Protein AF-A0A329VBH9-F1 (afdb_monomer)

pLDDT: mean 83.67, std 19.42, range [37.47, 97.88]

Radius of gyration: 13.81 Å; Cα contacts (8 Å, |Δi|>4): 72; chains: 1; bounding box: 37×33×29 Å

Foldseek 3Di:
DDDDDPPDDPDDPDPVVVLVVLLVVLQVLLCVLLVHRFDQPDQCVVVVSDDPVSLVVSQVVLCVVLVDHDDPVCSNVCNRGSNSVSVVSVVVD

Structure (mmCIF, N/CA/C/O backbone):
data_AF-A0A329VBH9-F1
#
_entry.id   AF-A0A329VBH9-F1
#
loop_
_atom_site.group_PDB
_atom_site.id
_atom_site.type_symbol
_atom_site.label_atom_id
_atom_site.label_alt_id
_atom_site.label_comp_id
_atom_site.label_asym_id
_atom_site.label_entity_id
_atom_site.label_seq_id
_atom_site.pdbx_PDB_ins_code
_atom_site.Cartn_x
_atom_site.Cartn_y
_atom_site.Cartn_z
_atom_site.occupancy
_atom_site.B_iso_or_equiv
_atom_site.auth_seq_id
_atom_site.auth_comp_id
_atom_site.auth_asym_id
_atom_site.auth_atom_id
_atom_site.pdbx_PDB_model_num
ATOM 1 N N . MET A 1 1 ? 5.186 22.478 20.392 1.00 39.41 1 MET A N 1
ATOM 2 C CA . MET A 1 1 ? 4.075 21.514 20.267 1.00 39.41 1 MET A CA 1
ATOM 3 C C . MET A 1 1 ? 3.146 22.051 19.192 1.00 39.41 1 MET A C 1
ATOM 5 O O . MET A 1 1 ? 2.542 23.089 19.416 1.00 39.41 1 MET A O 1
ATOM 9 N N . LYS A 1 2 ? 3.164 21.482 17.982 1.00 39.00 2 LYS A N 1
ATOM 10 C CA . LYS A 1 2 ? 2.264 21.897 16.896 1.00 39.00 2 LYS A CA 1
ATOM 11 C C . LYS A 1 2 ? 1.203 20.814 16.740 1.00 39.00 2 LYS A C 1
ATOM 13 O O . LYS A 1 2 ? 1.435 19.834 16.044 1.00 39.00 2 LYS A O 1
ATOM 18 N N . ASP A 1 3 ? 0.088 21.006 17.437 1.00 45.44 3 ASP A N 1
ATOM 19 C CA . ASP A 1 3 ? -1.190 20.379 17.114 1.00 45.44 3 ASP A CA 1
ATOM 20 C C . ASP A 1 3 ? -1.581 20.809 15.703 1.00 45.44 3 ASP A C 1
ATOM 22 O O . ASP A 1 3 ? -1.847 21.983 15.452 1.00 45.44 3 ASP A O 1
ATOM 26 N N . ASN A 1 4 ? -1.569 19.871 14.765 1.00 37.47 4 ASN A N 1
ATOM 27 C CA . ASN A 1 4 ? -2.125 20.083 13.442 1.00 37.47 4 ASN A CA 1
ATOM 28 C C . ASN A 1 4 ? -2.802 18.797 12.986 1.00 37.47 4 ASN A C 1
ATOM 30 O O . ASN A 1 4 ? -2.137 17.838 12.608 1.00 37.47 4 ASN A O 1
ATOM 34 N N . GLY A 1 5 ? -4.132 18.840 12.929 1.00 39.53 5 GLY A N 1
ATOM 35 C CA . GLY A 1 5 ? -4.791 18.292 11.750 1.00 39.53 5 GLY A CA 1
ATOM 36 C C . GLY A 1 5 ? -5.770 17.142 11.922 1.00 39.53 5 GLY A C 1
ATOM 37 O O . GLY A 1 5 ? -6.033 16.489 10.925 1.00 39.53 5 GLY A O 1
ATOM 38 N N . TYR A 1 6 ? -6.395 16.923 13.078 1.00 40.44 6 TYR A N 1
ATOM 39 C CA . TYR A 1 6 ? -7.610 16.092 13.117 1.00 40.44 6 TYR A CA 1
ATOM 40 C C . TYR A 1 6 ? -8.848 16.990 13.094 1.00 40.44 6 TYR A C 1
ATOM 42 O O . TYR A 1 6 ? -9.531 17.191 14.097 1.00 40.44 6 TYR A O 1
ATOM 50 N N . LYS A 1 7 ? -9.107 17.604 11.929 1.00 42.66 7 LYS A N 1
ATOM 51 C CA . LYS A 1 7 ? -10.385 18.279 11.674 1.00 42.66 7 LYS A CA 1
ATOM 52 C C . LYS A 1 7 ? -11.496 17.232 11.693 1.00 42.66 7 LYS A C 1
ATOM 54 O O . LYS A 1 7 ? -11.450 16.230 10.989 1.00 42.66 7 LYS A O 1
ATOM 59 N N . SER A 1 8 ? -12.482 17.515 12.528 1.00 46.16 8 SER A N 1
ATOM 60 C CA . SER A 1 8 ? -13.727 16.793 12.712 1.00 46.16 8 SER A CA 1
ATOM 61 C C . SER A 1 8 ? -14.490 16.604 11.397 1.00 46.16 8 SER A C 1
ATOM 63 O O . SER A 1 8 ? -14.991 17.561 10.811 1.00 46.16 8 SER A O 1
ATOM 65 N N . TYR A 1 9 ? -14.674 15.353 10.978 1.00 45.16 9 TYR A N 1
ATOM 66 C CA . TYR A 1 9 ? -15.654 15.000 9.951 1.00 45.16 9 TYR A CA 1
ATOM 67 C C . TYR A 1 9 ? -16.818 14.253 10.598 1.00 45.16 9 TYR A C 1
ATOM 69 O O . TYR A 1 9 ? -16.871 13.030 10.638 1.00 45.16 9 TYR A O 1
ATOM 77 N N . LYS A 1 10 ? -17.778 15.019 11.123 1.00 46.78 10 LYS A N 1
ATOM 78 C CA . LYS A 1 10 ? -19.132 14.523 11.390 1.00 46.78 10 LYS A CA 1
ATOM 79 C C . LYS A 1 10 ? -19.959 14.635 10.105 1.00 46.78 10 LYS A C 1
ATOM 81 O O . LYS A 1 10 ? -20.567 15.680 9.929 1.00 46.78 10 LYS A O 1
ATOM 86 N N . TYR A 1 11 ? -20.020 13.616 9.236 1.00 42.56 11 TYR A N 1
ATOM 87 C CA . TYR A 1 11 ? -20.995 13.587 8.124 1.00 42.56 11 TYR A CA 1
ATOM 88 C C . TYR A 1 11 ? -21.397 12.163 7.667 1.00 42.56 11 TYR A C 1
ATOM 90 O O . TYR A 1 11 ? -20.562 11.394 7.212 1.00 42.56 11 TYR A O 1
ATOM 98 N N . ASN A 1 12 ? -22.712 11.890 7.741 1.00 43.03 12 ASN A N 1
ATOM 99 C CA . ASN A 1 12 ? -23.566 10.935 6.998 1.00 43.03 12 ASN A CA 1
ATOM 100 C C . ASN A 1 12 ? -23.086 9.473 6.785 1.00 43.03 12 ASN A C 1
ATOM 102 O O . ASN A 1 12 ? -22.240 9.165 5.949 1.00 43.03 12 ASN A O 1
ATOM 106 N N . LEU A 1 13 ? -23.762 8.548 7.479 1.00 53.47 13 LEU A N 1
ATOM 107 C CA . LEU A 1 13 ? -23.187 7.381 8.169 1.00 53.47 13 LEU A CA 1
ATOM 108 C C . LEU A 1 13 ? -23.547 5.998 7.570 1.00 53.47 13 LEU A C 1
ATOM 110 O O . LEU A 1 13 ? -23.787 5.053 8.310 1.00 53.47 13 LEU A O 1
ATOM 114 N N . GLY A 1 14 ? -23.627 5.865 6.242 1.00 49.53 14 GLY A N 1
ATOM 115 C CA . GLY A 1 14 ? -24.006 4.587 5.604 1.00 49.53 14 GLY A CA 1
ATOM 116 C C . GLY A 1 14 ? -22.894 3.913 4.800 1.00 49.53 14 GLY A C 1
ATOM 117 O O . GLY A 1 14 ? -22.469 2.813 5.118 1.0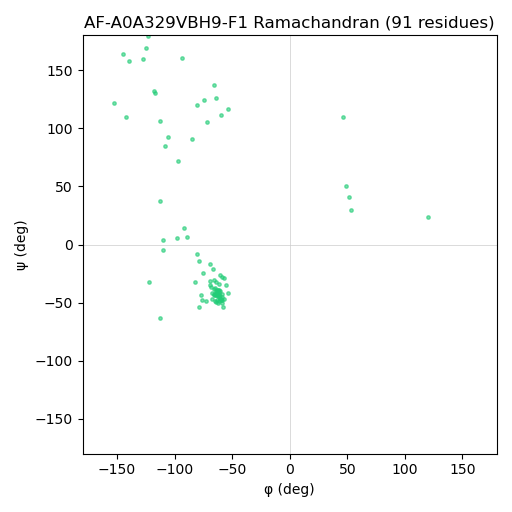0 49.53 14 GLY A O 1
ATOM 118 N N . ILE A 1 15 ? -22.428 4.581 3.738 1.00 51.00 15 ILE A N 1
ATOM 119 C CA . ILE A 1 15 ? -21.522 3.982 2.733 1.00 51.00 15 ILE A CA 1
ATOM 120 C C . ILE A 1 15 ? -20.203 4.769 2.612 1.00 51.00 15 ILE A C 1
ATOM 122 O O . ILE A 1 15 ? -19.141 4.194 2.404 1.00 51.00 15 ILE A O 1
ATOM 126 N N . LYS A 1 16 ? -20.234 6.093 2.821 1.00 52.44 16 LYS A N 1
ATOM 127 C CA . LYS A 1 16 ? -19.030 6.948 2.791 1.00 52.44 16 LYS A CA 1
ATOM 128 C C . LYS A 1 16 ? -18.141 6.812 4.030 1.00 52.44 16 LYS A C 1
ATOM 130 O O . LYS A 1 16 ? -16.950 7.087 3.940 1.00 52.44 16 LYS A O 1
ATOM 135 N N . GLY A 1 17 ? -18.709 6.396 5.165 1.00 56.84 17 GLY A N 1
ATOM 136 C CA . GLY A 1 17 ? -17.967 6.225 6.419 1.00 56.84 17 GLY A CA 1
ATOM 137 C C . GLY A 1 17 ? -16.871 5.167 6.299 1.00 56.84 17 GLY A C 1
ATOM 138 O O . GLY A 1 17 ? -15.731 5.431 6.652 1.00 56.84 17 GLY A O 1
ATOM 139 N N . GLN A 1 18 ? -17.186 4.023 5.686 1.00 57.38 18 GLN A N 1
ATOM 140 C CA . GLN A 1 18 ? -16.238 2.918 5.537 1.00 57.38 18 GLN A CA 1
ATOM 141 C C . GLN A 1 18 ? -15.083 3.251 4.577 1.00 57.38 18 GLN A C 1
ATOM 143 O O . GLN A 1 18 ? -13.944 2.866 4.826 1.00 57.38 18 GLN A O 1
ATOM 148 N N . TYR A 1 19 ? -15.360 4.004 3.505 1.00 62.56 19 TYR A N 1
ATOM 149 C CA . TYR A 1 19 ? -14.335 4.446 2.552 1.00 62.56 19 TYR A CA 1
ATOM 150 C C . TYR A 1 19 ? -13.371 5.456 3.192 1.00 62.56 19 TYR A C 1
ATOM 152 O O . TYR A 1 19 ? -12.162 5.331 3.032 1.00 62.56 19 TYR A O 1
ATOM 160 N N . MET A 1 20 ? -13.893 6.402 3.988 1.00 72.50 20 MET A N 1
ATOM 161 C CA . MET A 1 20 ? -13.061 7.341 4.754 1.00 72.50 20 MET A CA 1
ATOM 162 C C . MET A 1 20 ? -12.219 6.640 5.825 1.00 72.50 20 MET A C 1
ATOM 164 O O . MET A 1 20 ? -11.071 7.025 6.029 1.00 72.50 20 MET A O 1
ATOM 168 N N . GLU A 1 21 ? -12.752 5.615 6.495 1.00 85.94 21 GLU A N 1
ATOM 169 C CA . GLU A 1 21 ? -11.984 4.836 7.474 1.00 85.94 21 GLU A CA 1
ATOM 170 C C . GLU A 1 21 ? -10.842 4.049 6.817 1.00 85.94 21 GLU A C 1
ATOM 172 O O . GLU A 1 21 ? -9.719 4.074 7.321 1.00 85.94 21 GLU A O 1
ATOM 177 N N . LEU A 1 22 ? -11.091 3.400 5.672 1.00 90.69 22 LEU A N 1
ATOM 178 C CA . LEU A 1 22 ? -10.052 2.686 4.927 1.00 90.69 22 LEU A CA 1
ATOM 179 C C . LEU A 1 22 ? -8.965 3.641 4.419 1.00 90.69 22 LEU A C 1
ATOM 181 O O . LEU A 1 22 ? -7.782 3.378 4.620 1.00 90.69 22 LEU A O 1
ATOM 185 N N . GLU A 1 23 ? -9.357 4.762 3.807 1.00 92.94 23 GLU A N 1
ATOM 186 C CA . GLU A 1 23 ? -8.419 5.780 3.324 1.00 92.94 23 GLU A CA 1
ATOM 187 C C . GLU A 1 23 ? -7.517 6.299 4.448 1.00 92.94 23 GLU A C 1
ATOM 189 O O . GLU A 1 23 ? -6.297 6.360 4.287 1.00 92.94 23 GLU A O 1
ATOM 194 N N . GLN A 1 24 ? -8.098 6.631 5.605 1.00 92.38 24 GLN A N 1
ATOM 195 C CA . GLN A 1 24 ? -7.344 7.119 6.760 1.00 92.38 24 GLN A CA 1
ATOM 196 C C . GLN A 1 24 ? -6.376 6.070 7.304 1.00 92.38 24 GLN A C 1
ATOM 198 O O . GLN A 1 24 ? -5.234 6.408 7.618 1.00 92.38 24 GLN A O 1
ATOM 203 N N . LYS A 1 25 ? -6.799 4.804 7.389 1.00 94.62 25 LYS A N 1
ATOM 204 C CA . LYS A 1 25 ? -5.936 3.709 7.846 1.00 94.62 25 LYS A CA 1
ATOM 205 C C . LYS A 1 25 ? -4.769 3.465 6.894 1.00 94.62 25 LYS A C 1
ATOM 207 O O . LYS A 1 25 ? -3.624 3.440 7.340 1.00 94.62 25 LYS A O 1
ATOM 212 N N . VAL A 1 26 ? -5.037 3.360 5.590 1.00 96.31 26 VAL A N 1
ATOM 213 C CA . VAL A 1 26 ? -3.985 3.159 4.582 1.00 96.31 26 VAL A CA 1
ATOM 214 C C . VAL A 1 26 ? -2.999 4.323 4.602 1.00 96.31 26 VAL A C 1
ATOM 216 O O . VAL A 1 26 ? -1.792 4.101 4.674 1.00 96.31 26 VAL A O 1
ATOM 219 N N . LEU A 1 27 ? -3.486 5.568 4.617 1.00 96.06 27 LEU A N 1
ATOM 220 C CA . LEU A 1 27 ? -2.609 6.733 4.729 1.00 96.06 27 LEU A CA 1
ATOM 221 C C . LEU A 1 27 ? -1.805 6.719 6.031 1.00 96.06 27 LEU A C 1
ATOM 223 O O . LEU A 1 27 ? -0.632 7.074 6.010 1.00 96.06 27 LEU A O 1
ATOM 227 N N . SER A 1 28 ? -2.391 6.316 7.159 1.00 95.44 28 SER A N 1
ATOM 228 C CA . SER A 1 28 ? -1.672 6.230 8.434 1.00 95.44 28 SER A CA 1
ATOM 229 C C . SER A 1 28 ? -0.487 5.262 8.354 1.00 95.44 28 SER A C 1
ATOM 231 O O . SER A 1 28 ? 0.632 5.640 8.710 1.00 95.44 28 SER A O 1
ATOM 233 N N . ILE A 1 29 ? -0.705 4.065 7.800 1.00 97.19 29 ILE A N 1
ATOM 234 C CA . ILE A 1 29 ? 0.340 3.055 7.593 1.00 97.19 29 ILE A CA 1
ATOM 235 C C . ILE A 1 29 ? 1.420 3.574 6.640 1.00 97.19 29 ILE A C 1
ATOM 237 O O . ILE A 1 29 ? 2.606 3.551 6.970 1.00 97.19 29 ILE A O 1
ATOM 241 N N . VAL A 1 30 ? 1.027 4.111 5.483 1.00 96.56 30 VAL A N 1
ATOM 242 C CA . VAL A 1 30 ? 1.987 4.614 4.491 1.00 96.56 30 VAL A CA 1
ATOM 243 C C . VAL A 1 30 ? 2.821 5.762 5.065 1.00 96.56 30 VAL A C 1
ATOM 245 O O . VAL A 1 30 ? 4.039 5.760 4.918 1.00 96.56 30 VAL A O 1
ATOM 248 N N . ASN A 1 31 ? 2.206 6.708 5.781 1.00 95.44 31 ASN A N 1
ATOM 249 C CA . ASN A 1 31 ? 2.920 7.812 6.430 1.00 95.44 31 ASN A CA 1
ATOM 250 C C . ASN A 1 31 ? 3.902 7.317 7.507 1.00 95.44 31 ASN A C 1
ATOM 252 O O . ASN A 1 31 ? 5.012 7.846 7.617 1.00 95.44 31 ASN A O 1
ATOM 256 N N . LYS A 1 32 ? 3.520 6.293 8.288 1.00 95.44 32 LYS A N 1
ATOM 257 C CA . LYS A 1 32 ? 4.381 5.650 9.298 1.00 95.44 32 LYS A CA 1
ATOM 258 C C . LYS A 1 32 ? 5.634 5.056 8.648 1.00 95.44 32 LYS A C 1
ATOM 260 O O . LYS A 1 32 ? 6.738 5.311 9.127 1.00 95.44 32 LYS A O 1
ATOM 265 N N . ILE A 1 33 ? 5.469 4.315 7.551 1.00 95.50 33 ILE A N 1
ATOM 266 C CA . ILE A 1 33 ? 6.573 3.651 6.846 1.00 95.50 33 ILE A CA 1
ATOM 267 C C . ILE A 1 33 ? 7.445 4.653 6.079 1.00 95.50 33 ILE A C 1
ATOM 269 O O . ILE A 1 33 ? 8.663 4.663 6.248 1.00 95.50 33 ILE A O 1
ATOM 273 N N . ALA A 1 34 ? 6.836 5.555 5.305 1.00 93.50 34 ALA A N 1
ATOM 274 C CA . ALA A 1 34 ? 7.547 6.563 4.514 1.00 93.50 34 ALA A CA 1
ATOM 275 C C . ALA A 1 34 ? 8.224 7.647 5.374 1.00 93.50 34 ALA A C 1
ATOM 277 O O . ALA A 1 34 ? 9.081 8.392 4.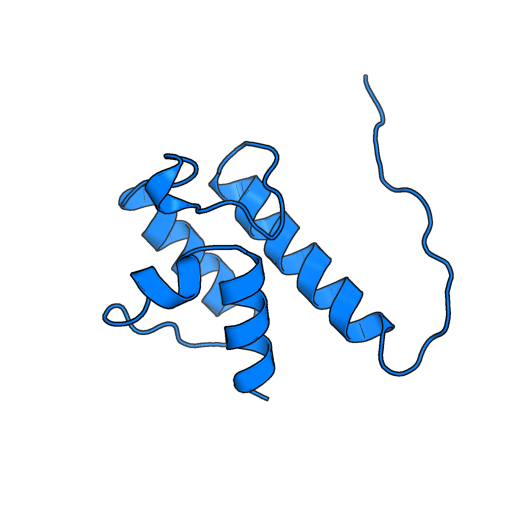889 1.00 93.50 34 ALA A O 1
ATOM 278 N N . ARG A 1 35 ? 7.826 7.775 6.652 1.00 92.00 35 ARG A N 1
ATOM 279 C CA . ARG A 1 35 ? 8.288 8.806 7.605 1.00 92.00 35 ARG A CA 1
ATOM 280 C C . ARG A 1 35 ? 8.135 10.235 7.069 1.00 92.00 35 ARG A C 1
ATOM 282 O O . ARG A 1 35 ? 8.917 11.130 7.399 1.00 92.00 35 ARG A O 1
ATOM 289 N N . LYS A 1 36 ? 7.135 10.446 6.218 1.00 89.94 36 LYS A N 1
ATOM 290 C CA . LYS A 1 36 ? 6.816 11.693 5.512 1.00 89.94 36 LYS A CA 1
ATOM 291 C C . LYS A 1 36 ? 5.302 11.806 5.389 1.00 89.94 36 LYS A C 1
ATOM 293 O O . LYS A 1 36 ? 4.612 10.815 5.583 1.00 89.94 36 LYS A O 1
ATOM 298 N N . ASN A 1 37 ? 4.812 13.003 5.072 1.00 90.38 37 ASN A N 1
ATOM 299 C CA . ASN A 1 37 ? 3.413 13.198 4.703 1.00 90.38 37 ASN A CA 1
ATOM 300 C C . ASN A 1 37 ? 3.229 12.809 3.229 1.00 90.38 37 ASN A C 1
ATOM 302 O O . ASN A 1 37 ? 3.901 13.377 2.369 1.00 90.38 37 ASN A O 1
ATOM 306 N N . VAL A 1 38 ? 2.372 11.824 2.987 1.00 93.44 38 VAL A N 1
ATOM 307 C CA . VAL A 1 38 ? 2.073 11.212 1.697 1.00 93.44 38 VAL A CA 1
ATOM 308 C C . VAL A 1 38 ? 0.605 11.452 1.370 1.00 93.44 38 VAL A C 1
ATOM 310 O O . VAL A 1 38 ? -0.278 11.202 2.195 1.00 93.44 38 VAL A O 1
ATOM 313 N N . GLU A 1 39 ? 0.341 11.907 0.151 1.00 94.75 39 GLU A N 1
ATOM 314 C CA . GLU A 1 39 ? -1.006 12.087 -0.380 1.00 94.75 39 GLU A CA 1
ATOM 315 C C . GLU A 1 39 ? -1.476 10.851 -1.161 1.00 94.75 39 GLU A C 1
ATOM 317 O O . GLU A 1 39 ? -0.684 10.044 -1.643 1.00 94.75 39 GLU A O 1
ATOM 322 N N . LEU A 1 40 ? -2.792 10.704 -1.351 1.00 94.19 40 LEU A N 1
ATOM 323 C CA . LEU A 1 40 ? -3.382 9.522 -1.999 1.00 94.19 40 LEU A CA 1
ATOM 324 C C . LEU A 1 40 ? -2.847 9.232 -3.411 1.00 94.19 40 LEU A C 1
ATOM 326 O O . LEU A 1 40 ? -2.866 8.080 -3.839 1.00 94.19 40 LEU A O 1
ATOM 330 N N . GLY A 1 41 ? -2.424 10.265 -4.139 1.00 95.50 41 GLY A N 1
ATOM 331 C CA . GLY A 1 41 ? -1.904 10.155 -5.503 1.00 95.50 41 GLY A CA 1
ATOM 332 C C . GLY A 1 41 ? -0.380 10.122 -5.599 1.00 95.50 41 GLY A C 1
ATOM 333 O O . GLY A 1 41 ? 0.146 10.187 -6.707 1.00 95.50 41 GLY A O 1
ATOM 334 N N . ASP A 1 42 ? 0.337 10.082 -4.476 1.00 96.62 42 ASP A N 1
ATOM 335 C CA . ASP A 1 42 ? 1.793 10.066 -4.503 1.00 96.62 42 ASP A CA 1
ATOM 336 C C . ASP A 1 42 ? 2.332 8.705 -4.938 1.00 96.62 42 ASP A C 1
ATOM 338 O O . ASP A 1 42 ? 2.042 7.680 -4.323 1.00 96.62 42 ASP A O 1
ATOM 342 N N . GLU A 1 43 ? 3.158 8.715 -5.985 1.00 95.94 43 GLU A N 1
ATOM 343 C CA . GLU A 1 43 ? 3.851 7.521 -6.461 1.00 95.94 43 GLU A CA 1
ATOM 344 C C . GLU A 1 43 ? 4.960 7.120 -5.477 1.00 95.94 43 GLU A C 1
ATOM 346 O O . GLU A 1 43 ? 6.007 7.772 -5.412 1.00 95.94 43 GLU A O 1
ATOM 351 N N . LEU A 1 44 ? 4.740 6.057 -4.701 1.00 95.69 44 LEU A N 1
ATOM 352 C CA . LEU A 1 44 ? 5.555 5.740 -3.525 1.00 95.69 44 LEU A CA 1
ATOM 353 C C . LEU A 1 44 ? 7.008 5.411 -3.888 1.00 95.69 44 LEU A C 1
ATOM 355 O O . LEU A 1 44 ? 7.942 5.985 -3.324 1.00 95.69 44 LEU A O 1
ATOM 359 N N . LEU A 1 45 ? 7.198 4.524 -4.864 1.00 90.88 45 LEU A N 1
ATOM 360 C CA . LEU A 1 45 ? 8.521 4.104 -5.330 1.00 90.88 45 LEU A CA 1
ATOM 361 C C . LEU A 1 45 ? 9.168 5.170 -6.220 1.00 90.88 45 LEU A C 1
ATOM 363 O O . LEU A 1 45 ? 10.309 5.569 -5.995 1.00 90.88 45 LEU A O 1
ATOM 367 N N . LYS A 1 46 ? 8.425 5.701 -7.201 1.00 91.31 46 LYS A N 1
ATOM 368 C CA . LYS A 1 46 ? 8.957 6.661 -8.186 1.00 91.31 46 LYS A CA 1
ATOM 369 C C . LYS A 1 46 ? 9.397 7.983 -7.547 1.00 91.31 46 LYS A C 1
ATOM 371 O O . LYS A 1 46 ? 10.362 8.589 -8.010 1.00 91.31 46 LYS A O 1
ATOM 376 N N . LYS A 1 47 ? 8.742 8.427 -6.465 1.00 92.88 47 LYS A N 1
ATOM 377 C CA . LYS A 1 47 ? 9.145 9.623 -5.700 1.00 92.88 47 LYS A CA 1
ATOM 378 C C . LYS A 1 47 ? 10.145 9.333 -4.571 1.00 92.88 47 LYS A C 1
ATOM 380 O O . LYS A 1 47 ? 10.454 10.249 -3.808 1.00 92.88 47 LYS A O 1
ATOM 385 N N . ASN A 1 48 ? 10.668 8.108 -4.452 1.00 92.19 48 ASN A N 1
ATOM 386 C CA . ASN A 1 48 ? 11.531 7.679 -3.340 1.00 92.19 48 ASN A CA 1
ATOM 387 C C . ASN A 1 48 ? 10.909 7.984 -1.958 1.00 92.19 48 ASN A C 1
ATOM 389 O O . ASN A 1 48 ? 11.572 8.494 -1.046 1.00 92.19 48 ASN A O 1
ATOM 393 N N . LEU A 1 49 ? 9.599 7.754 -1.825 1.00 94.31 49 LEU A N 1
ATOM 394 C CA . LEU A 1 49 ? 8.890 7.834 -0.543 1.00 94.31 49 LEU A CA 1
ATOM 395 C C . LEU A 1 49 ? 9.059 6.540 0.248 1.00 94.31 49 LEU A C 1
ATOM 397 O O . LEU A 1 49 ? 9.141 6.590 1.472 1.00 94.31 49 LEU A O 1
ATOM 401 N N . ILE A 1 50 ? 9.163 5.420 -0.466 1.00 93.31 50 ILE A N 1
ATOM 402 C CA . ILE A 1 50 ? 9.591 4.122 0.047 1.00 93.31 50 ILE A CA 1
ATOM 403 C C . ILE A 1 50 ? 10.727 3.580 -0.834 1.00 93.31 50 ILE A C 1
ATOM 405 O O . ILE A 1 50 ? 10.911 4.003 -1.976 1.00 93.31 50 ILE A O 1
ATOM 409 N N . ASP A 1 51 ? 11.487 2.648 -0.284 1.00 92.19 51 ASP A N 1
ATOM 410 C CA . ASP A 1 51 ? 12.583 1.906 -0.905 1.00 92.19 51 ASP A CA 1
ATOM 411 C C . ASP A 1 51 ? 12.314 0.395 -0.822 1.00 92.19 51 ASP A C 1
ATOM 413 O O . ASP A 1 51 ? 11.301 -0.039 -0.275 1.00 92.19 51 ASP A O 1
ATOM 417 N N . SER A 1 52 ? 13.208 -0.442 -1.350 1.00 88.44 52 SER A N 1
ATOM 418 C CA . SER A 1 52 ? 13.004 -1.897 -1.368 1.00 88.44 52 SER A CA 1
ATOM 419 C C . SER A 1 52 ? 12.873 -2.535 0.021 1.00 88.44 52 SER A C 1
ATOM 421 O O . SER A 1 52 ? 12.234 -3.576 0.133 1.00 88.44 52 SER A O 1
ATOM 423 N N . ILE A 1 53 ? 13.450 -1.940 1.072 1.00 90.38 53 ILE A N 1
ATOM 424 C CA . ILE A 1 53 ? 13.355 -2.462 2.444 1.00 90.38 53 ILE A CA 1
ATOM 425 C C . ILE A 1 53 ? 11.995 -2.076 3.027 1.00 90.38 53 ILE A C 1
ATOM 427 O O . ILE A 1 53 ? 11.208 -2.932 3.419 1.00 90.38 53 ILE A O 1
ATOM 431 N N . THR A 1 54 ? 11.680 -0.785 2.991 1.00 93.88 54 THR A N 1
ATOM 432 C CA . THR A 1 54 ? 10.418 -0.234 3.503 1.00 93.88 54 THR A CA 1
ATOM 433 C C . THR A 1 54 ? 9.198 -0.685 2.699 1.00 93.88 54 THR A C 1
ATOM 435 O O . THR A 1 54 ? 8.090 -0.699 3.224 1.00 93.88 54 THR A O 1
ATOM 438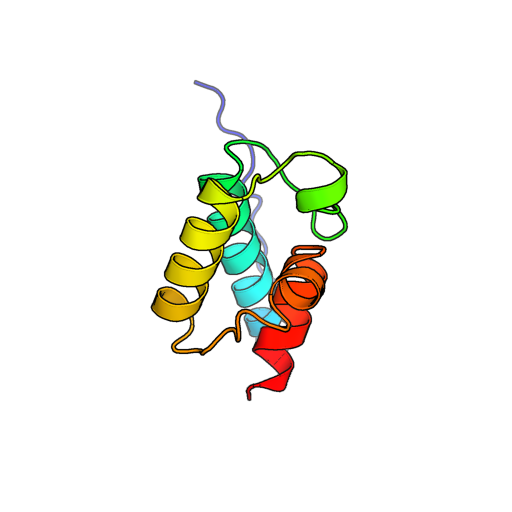 N N . THR A 1 55 ? 9.379 -1.125 1.452 1.00 94.12 55 THR A N 1
ATOM 439 C CA . THR A 1 55 ? 8.325 -1.782 0.664 1.00 94.12 55 THR A CA 1
ATOM 440 C C . THR A 1 55 ? 7.902 -3.101 1.302 1.00 94.12 55 THR A C 1
ATOM 442 O O . THR A 1 55 ? 6.710 -3.374 1.400 1.00 94.12 55 THR A O 1
ATOM 445 N N . VAL A 1 56 ? 8.857 -3.909 1.772 1.00 94.31 56 VAL A N 1
ATOM 446 C CA . VAL A 1 56 ? 8.549 -5.167 2.467 1.00 94.31 56 VAL A CA 1
ATOM 447 C C . VAL A 1 56 ? 7.830 -4.878 3.783 1.00 94.31 56 VAL A C 1
ATOM 449 O O . VAL A 1 56 ? 6.808 -5.503 4.054 1.00 94.31 56 VAL A O 1
ATOM 452 N N . ASP A 1 57 ? 8.296 -3.888 4.549 1.00 95.38 57 ASP A N 1
ATOM 453 C CA . ASP A 1 57 ? 7.630 -3.470 5.790 1.00 95.38 57 ASP A CA 1
ATOM 454 C C . ASP A 1 57 ? 6.186 -3.010 5.532 1.00 95.38 57 ASP A C 1
ATOM 456 O O . ASP A 1 57 ? 5.269 -3.388 6.260 1.00 95.38 57 ASP A O 1
ATOM 460 N N . LEU A 1 58 ? 5.964 -2.241 4.458 1.00 96.06 58 LEU A N 1
ATOM 461 C CA . LEU A 1 58 ? 4.633 -1.798 4.049 1.00 96.06 58 LEU A CA 1
ATOM 462 C C . LEU A 1 58 ? 3.722 -2.979 3.696 1.00 96.06 58 LEU A C 1
ATOM 464 O O . LEU A 1 58 ? 2.569 -2.998 4.116 1.00 96.06 58 LEU A O 1
ATOM 468 N N . ILE A 1 59 ? 4.226 -3.962 2.944 1.00 95.81 59 ILE A N 1
ATOM 469 C CA . ILE A 1 59 ? 3.464 -5.171 2.604 1.00 95.81 59 ILE A CA 1
ATOM 470 C C . ILE A 1 59 ? 3.042 -5.899 3.875 1.00 95.81 59 ILE A C 1
ATOM 472 O O . ILE A 1 59 ? 1.867 -6.216 4.029 1.00 95.81 59 ILE A O 1
ATOM 476 N N . LEU A 1 60 ? 3.984 -6.150 4.784 1.00 95.69 60 LEU A N 1
ATOM 477 C CA . LEU A 1 60 ? 3.712 -6.898 6.007 1.00 95.69 60 LEU A CA 1
ATOM 478 C C . LEU A 1 60 ? 2.662 -6.197 6.876 1.00 95.69 60 LEU A C 1
ATOM 480 O O . LEU A 1 60 ? 1.703 -6.843 7.287 1.00 95.69 60 LEU A O 1
ATOM 484 N N . GLU A 1 61 ? 2.786 -4.883 7.079 1.00 96.62 61 GLU A N 1
ATOM 485 C CA . GLU A 1 61 ? 1.829 -4.120 7.887 1.00 96.62 61 GLU A CA 1
ATOM 486 C C . GLU A 1 61 ? 0.431 -4.071 7.240 1.00 96.62 61 GLU A C 1
ATOM 488 O O . GLU A 1 61 ? -0.575 -4.188 7.935 1.00 96.62 61 GLU A O 1
ATOM 493 N N . LEU A 1 62 ? 0.335 -3.945 5.909 1.00 96.06 62 LEU A N 1
ATOM 494 C CA . LEU A 1 62 ? -0.957 -3.986 5.212 1.00 96.06 62 LEU A CA 1
ATOM 495 C C . LEU A 1 62 ? -1.622 -5.361 5.320 1.00 96.06 62 LEU A C 1
ATOM 497 O O . LEU A 1 62 ? -2.828 -5.444 5.542 1.00 96.06 62 LEU A O 1
ATOM 501 N N . GLN A 1 63 ? -0.851 -6.435 5.156 1.00 95.50 63 GLN A N 1
ATOM 502 C CA . GLN A 1 63 ? -1.378 -7.793 5.271 1.00 95.50 63 GLN A CA 1
ATOM 503 C C . GLN A 1 63 ? -1.870 -8.085 6.692 1.00 95.50 63 GLN A C 1
ATOM 505 O O . GLN A 1 63 ? -2.924 -8.693 6.847 1.00 95.50 63 GLN A O 1
ATOM 510 N N . GLU A 1 64 ? -1.141 -7.623 7.713 1.00 95.75 64 GLU A N 1
ATOM 511 C CA . GLU A 1 64 ? -1.526 -7.778 9.118 1.00 95.75 64 GLU A CA 1
ATOM 512 C C . GLU A 1 64 ? -2.780 -6.959 9.471 1.00 95.75 64 GLU A C 1
ATOM 514 O O . GLU A 1 64 ? -3.712 -7.500 10.061 1.00 95.75 64 GLU A O 1
ATOM 519 N N . GLU A 1 65 ? -2.850 -5.681 9.079 1.00 94.81 65 GLU A N 1
ATOM 520 C CA . GLU A 1 65 ? -3.990 -4.808 9.417 1.00 94.81 65 GLU A CA 1
ATOM 521 C C . GLU A 1 65 ? -5.284 -5.212 8.693 1.00 94.81 65 GLU A C 1
ATOM 523 O O . GLU A 1 65 ? -6.380 -5.044 9.236 1.00 94.81 65 GLU A O 1
ATOM 528 N N . PHE A 1 66 ? -5.183 -5.703 7.454 1.00 93.69 66 PHE A N 1
ATOM 529 C CA . PHE A 1 66 ? -6.345 -5.945 6.593 1.00 93.69 66 PHE A CA 1
ATOM 530 C C . PHE A 1 66 ? -6.655 -7.423 6.341 1.00 93.69 66 PHE A C 1
ATOM 532 O O . PHE A 1 66 ? -7.580 -7.697 5.576 1.00 93.69 66 PHE A O 1
ATOM 539 N N . ASP A 1 67 ? -5.920 -8.346 6.970 1.00 94.44 67 ASP A N 1
ATOM 540 C CA . ASP A 1 67 ? -6.041 -9.801 6.778 1.00 94.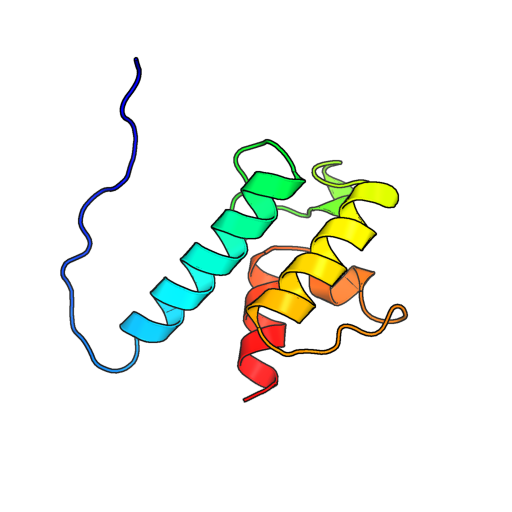44 67 ASP A CA 1
ATOM 541 C C . ASP A 1 67 ? -6.053 -10.184 5.287 1.00 94.44 67 ASP A C 1
ATOM 543 O O . ASP A 1 67 ? -6.954 -10.848 4.773 1.00 94.44 67 ASP A O 1
ATOM 547 N N . CYS A 1 68 ? -5.067 -9.665 4.549 1.00 93.75 68 CYS A N 1
ATOM 548 C CA . CYS A 1 68 ? -4.957 -9.845 3.105 1.00 93.75 68 CYS A CA 1
ATOM 549 C C . CYS A 1 68 ? -3.608 -10.440 2.693 1.00 93.75 68 CYS A C 1
ATOM 551 O O . CYS A 1 68 ? -2.666 -10.520 3.478 1.00 93.75 68 CYS A O 1
ATOM 553 N N . TYR A 1 69 ? -3.513 -10.850 1.429 1.00 94.06 69 TYR A N 1
ATOM 554 C CA . TYR A 1 69 ? -2.264 -11.283 0.812 1.00 94.06 69 TYR A CA 1
ATOM 555 C C . TYR A 1 69 ? -1.918 -10.340 -0.335 1.00 94.06 69 TYR A C 1
ATOM 557 O O . TYR A 1 69 ? -2.770 -10.075 -1.179 1.00 94.06 69 TYR A O 1
ATOM 565 N N . ILE A 1 70 ? -0.687 -9.837 -0.376 1.00 93.81 70 ILE A N 1
ATOM 566 C CA . ILE A 1 70 ? -0.160 -9.035 -1.482 1.00 93.81 70 ILE A CA 1
ATOM 567 C C . ILE A 1 70 ? 0.933 -9.875 -2.155 1.00 93.81 70 I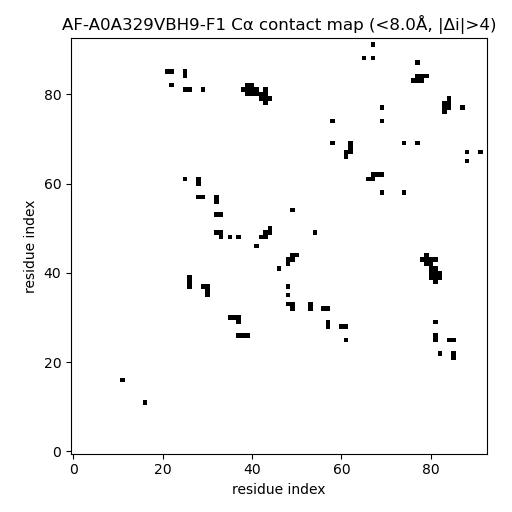LE A C 1
ATOM 569 O O . ILE A 1 70 ? 2.017 -10.043 -1.588 1.00 93.81 70 ILE A O 1
ATOM 573 N N . PRO A 1 71 ? 0.680 -10.434 -3.351 1.00 91.88 71 PRO A N 1
ATOM 574 C CA . PRO A 1 71 ? 1.680 -11.226 -4.050 1.00 91.88 71 PRO A CA 1
ATOM 575 C C . PRO A 1 71 ? 2.861 -10.347 -4.470 1.00 91.88 71 PRO A C 1
ATOM 577 O O . PRO A 1 71 ? 2.688 -9.254 -5.007 1.00 91.88 71 PRO A O 1
ATOM 580 N N . ALA A 1 72 ? 4.080 -10.858 -4.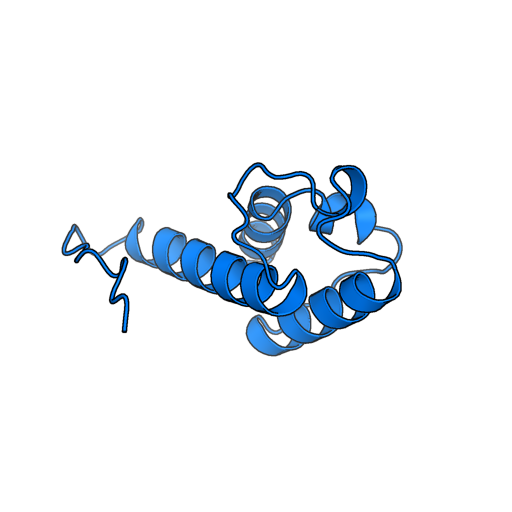285 1.00 88.00 72 ALA A N 1
ATOM 581 C CA . ALA A 1 72 ? 5.302 -10.133 -4.637 1.00 88.00 72 ALA A CA 1
ATOM 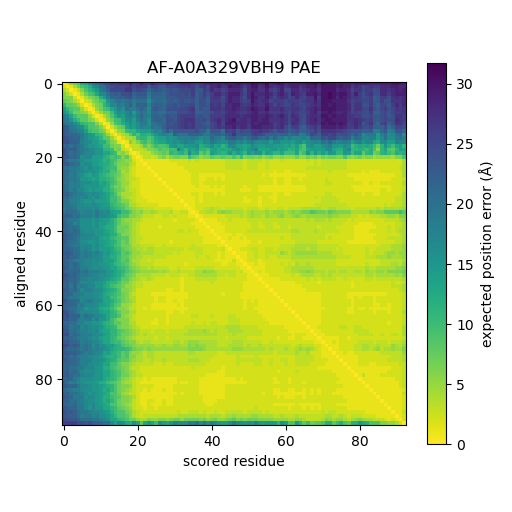582 C C . ALA A 1 72 ? 5.372 -9.752 -6.129 1.00 88.00 72 ALA A C 1
ATOM 584 O O . ALA A 1 72 ? 5.994 -8.752 -6.471 1.00 88.00 72 ALA A O 1
ATOM 585 N N . THR A 1 73 ? 4.721 -10.524 -7.007 1.00 90.31 73 THR A N 1
ATOM 586 C CA . THR A 1 73 ? 4.646 -10.244 -8.450 1.00 90.31 73 THR A CA 1
ATOM 587 C C . THR A 1 73 ? 3.860 -8.979 -8.773 1.00 90.31 73 THR A C 1
ATOM 589 O O . THR A 1 73 ? 4.183 -8.311 -9.750 1.00 90.31 73 THR A O 1
ATOM 592 N N . ASP A 1 74 ? 2.870 -8.635 -7.944 1.00 92.56 74 ASP A N 1
ATOM 593 C CA . ASP A 1 74 ? 1.954 -7.519 -8.205 1.00 92.56 74 ASP A CA 1
ATOM 594 C C . ASP A 1 74 ? 2.192 -6.354 -7.234 1.00 92.56 74 ASP A C 1
ATOM 596 O O . ASP A 1 74 ? 1.595 -5.287 -7.381 1.00 92.56 74 ASP A O 1
ATOM 600 N N . ALA A 1 75 ? 3.086 -6.538 -6.255 1.00 90.75 75 ALA A N 1
ATOM 601 C CA . ALA A 1 75 ? 3.382 -5.570 -5.207 1.00 90.75 75 ALA A CA 1
ATOM 602 C C . ALA A 1 75 ? 3.748 -4.189 -5.769 1.00 90.75 75 ALA A C 1
ATOM 604 O O . ALA A 1 75 ? 3.253 -3.187 -5.270 1.00 90.75 75 ALA A O 1
ATOM 605 N N . GLU A 1 76 ? 4.548 -4.113 -6.835 1.00 90.38 76 GLU A N 1
ATOM 606 C CA . GLU A 1 76 ? 4.921 -2.830 -7.446 1.00 90.38 76 GLU A CA 1
ATOM 607 C C . GLU A 1 76 ? 3.702 -2.057 -7.980 1.00 90.38 76 GLU A C 1
ATOM 609 O O . GLU A 1 76 ? 3.614 -0.843 -7.810 1.00 90.38 76 GLU A O 1
ATOM 614 N N . SER A 1 77 ? 2.730 -2.758 -8.572 1.00 92.81 77 SER A N 1
ATOM 615 C CA . SER A 1 77 ? 1.507 -2.140 -9.095 1.00 92.81 77 SER A CA 1
ATOM 616 C C . SER A 1 77 ? 0.517 -1.797 -7.980 1.00 92.81 77 SER A C 1
ATOM 618 O O . SER A 1 77 ? -0.045 -0.700 -7.962 1.00 92.81 77 SER A O 1
ATOM 620 N N . ILE A 1 78 ? 0.329 -2.705 -7.018 1.00 96.19 78 ILE A N 1
ATOM 621 C CA . ILE A 1 78 ? -0.570 -2.505 -5.873 1.00 96.19 78 ILE A CA 1
ATOM 622 C C . ILE A 1 78 ? -0.091 -1.330 -5.011 1.00 96.19 78 ILE A C 1
ATOM 624 O O . ILE A 1 78 ? -0.898 -0.501 -4.591 1.00 96.19 78 ILE A O 1
ATOM 628 N N . LEU A 1 79 ? 1.219 -1.231 -4.785 1.00 95.81 79 LEU A N 1
ATOM 629 C CA . LEU A 1 79 ? 1.852 -0.212 -3.947 1.00 95.81 79 LEU A CA 1
ATOM 630 C C . LEU A 1 79 ? 2.279 1.034 -4.738 1.00 95.81 79 LEU A C 1
ATOM 632 O O . LEU A 1 79 ? 3.040 1.848 -4.217 1.00 95.81 79 LEU A O 1
ATOM 636 N N . GLU A 1 80 ? 1.807 1.213 -5.978 1.00 95.94 80 GLU A N 1
ATOM 637 C CA . GLU A 1 80 ? 2.190 2.371 -6.793 1.00 95.94 80 GLU A CA 1
ATOM 638 C C . GLU A 1 80 ? 1.811 3.684 -6.095 1.00 95.94 80 GLU A C 1
ATOM 640 O O . GLU A 1 80 ? 2.642 4.579 -5.973 1.00 95.94 80 GLU A O 1
ATOM 645 N N . THR A 1 81 ? 0.578 3.780 -5.592 1.00 97.88 81 THR A N 1
ATOM 646 C CA . THR A 1 81 ? 0.066 4.927 -4.827 1.00 97.88 81 THR A CA 1
ATOM 647 C C . THR A 1 81 ? -0.794 4.438 -3.661 1.00 97.88 81 THR A C 1
ATOM 649 O O . THR A 1 81 ? -1.368 3.348 -3.757 1.00 97.88 81 THR A O 1
ATOM 652 N N . PRO A 1 82 ? -1.002 5.227 -2.588 1.00 96.88 82 PRO A N 1
ATOM 653 C CA . PRO A 1 82 ? -1.955 4.852 -1.543 1.00 96.88 82 PRO A CA 1
ATOM 654 C C . PRO A 1 82 ? -3.359 4.582 -2.095 1.00 96.88 82 PRO A C 1
ATOM 656 O O . PRO A 1 82 ? -4.041 3.666 -1.641 1.00 96.88 82 PRO A O 1
ATOM 659 N N . LYS A 1 83 ? -3.783 5.323 -3.127 1.00 96.69 83 LYS A N 1
ATOM 660 C CA . LYS A 1 83 ? -5.047 5.073 -3.827 1.00 96.69 83 LYS A CA 1
ATOM 661 C C . LYS A 1 83 ? -5.086 3.698 -4.502 1.00 96.69 83 LYS A C 1
ATOM 663 O O . LYS A 1 83 ? -6.128 3.048 -4.458 1.00 96.69 83 LYS A O 1
ATOM 668 N N . SER A 1 84 ? -3.985 3.244 -5.099 1.00 97.00 84 SER A N 1
ATOM 669 C CA . SER A 1 84 ? -3.876 1.895 -5.675 1.00 97.00 84 SER A CA 1
ATOM 670 C C . SER A 1 84 ? -4.050 0.817 -4.600 1.00 97.00 84 SER A C 1
ATOM 672 O O . SER A 1 84 ? -4.811 -0.126 -4.809 1.00 97.00 84 SER A O 1
ATOM 674 N N . ILE A 1 85 ? -3.463 1.022 -3.415 1.00 96.69 85 ILE A N 1
ATOM 675 C CA . ILE A 1 85 ? -3.614 0.131 -2.254 1.00 96.69 85 ILE A CA 1
ATOM 676 C C . ILE A 1 85 ? -5.080 0.061 -1.815 1.00 96.69 85 ILE A C 1
ATOM 678 O O . ILE A 1 85 ? -5.639 -1.021 -1.658 1.00 96.69 85 ILE A O 1
ATOM 682 N N . ILE A 1 86 ? -5.736 1.213 -1.663 1.00 95.62 86 ILE A N 1
ATOM 683 C CA . ILE A 1 86 ? -7.157 1.291 -1.290 1.00 95.62 86 ILE A CA 1
ATOM 684 C C . ILE A 1 86 ? -8.034 0.565 -2.315 1.00 95.62 86 ILE A C 1
ATOM 686 O O . ILE A 1 86 ? -8.924 -0.195 -1.939 1.00 95.62 86 ILE A O 1
ATOM 690 N N . ASN A 1 87 ? -7.781 0.778 -3.608 1.00 94.81 87 ASN A N 1
ATOM 691 C CA . ASN A 1 87 ? -8.518 0.106 -4.675 1.00 94.81 87 ASN A CA 1
ATOM 692 C C . ASN A 1 87 ? -8.335 -1.414 -4.613 1.00 94.81 87 ASN A C 1
ATOM 694 O O . ASN A 1 87 ? -9.314 -2.142 -4.742 1.00 94.81 87 ASN A O 1
ATOM 698 N N . TYR A 1 88 ? -7.107 -1.885 -4.383 1.00 95.56 88 TYR A N 1
ATOM 699 C CA . TYR A 1 88 ? -6.824 -3.305 -4.199 1.00 95.56 88 TYR A CA 1
ATOM 700 C C . TYR A 1 88 ? -7.625 -3.884 -3.028 1.00 95.56 88 TYR A C 1
ATOM 702 O O . TYR A 1 88 ? -8.394 -4.821 -3.219 1.00 95.56 88 TYR A O 1
ATOM 710 N N . LEU A 1 89 ? -7.530 -3.268 -1.846 1.00 93.44 89 LEU A N 1
ATOM 711 C CA . LEU A 1 89 ? -8.219 -3.722 -0.633 1.00 93.44 89 LEU A CA 1
ATOM 712 C C . LEU A 1 89 ? -9.749 -3.710 -0.769 1.00 93.44 89 LEU A C 1
ATOM 714 O O . LEU A 1 89 ? -10.424 -4.575 -0.217 1.00 93.44 89 LEU A O 1
ATOM 718 N N . ASN A 1 90 ? -10.310 -2.753 -1.511 1.00 92.25 90 ASN A N 1
ATOM 719 C CA . ASN A 1 90 ? -11.747 -2.718 -1.786 1.00 92.25 90 ASN A CA 1
ATOM 720 C C . ASN A 1 90 ? -12.207 -3.841 -2.719 1.00 92.25 90 ASN A C 1
ATOM 722 O O . ASN A 1 90 ? -13.334 -4.298 -2.575 1.00 92.25 90 ASN A O 1
ATOM 726 N N . ASN A 1 91 ? -11.354 -4.290 -3.642 1.00 91.44 91 ASN A N 1
ATOM 727 C CA . ASN A 1 91 ? -11.672 -5.378 -4.569 1.00 91.44 91 ASN A CA 1
ATOM 728 C C . ASN A 1 91 ? -11.505 -6.778 -3.950 1.00 91.44 91 ASN A C 1
ATOM 730 O O . ASN A 1 91 ? -11.868 -7.763 -4.586 1.00 91.44 91 ASN A O 1
ATOM 734 N N . LEU A 1 92 ? -10.943 -6.882 -2.740 1.00 86.06 92 LEU A N 1
ATOM 735 C CA . LEU A 1 92 ? -10.852 -8.145 -1.997 1.00 86.06 92 LEU A CA 1
ATOM 736 C C . LEU A 1 92 ? -12.165 -8.537 -1.297 1.00 86.06 92 LEU A C 1
ATOM 738 O O . LEU A 1 92 ? -12.279 -9.668 -0.827 1.00 86.06 92 LEU A O 1
ATOM 742 N N . LYS A 1 93 ? -13.121 -7.608 -1.187 1.00 62.81 93 LYS A N 1
ATOM 743 C CA . LYS A 1 93 ? -14.423 -7.794 -0.531 1.00 62.81 93 LYS A CA 1
ATOM 744 C C . LYS A 1 93 ? -15.516 -8.106 -1.544 1.00 62.81 93 LYS A C 1
ATOM 746 O O . LYS A 1 93 ? -16.421 -8.885 -1.172 1.00 62.81 93 LYS A O 1
#

Organism: NCBI:txid2029685

Nearest PDB structures (foldseek):
  7pdi-assembly1_A  TM=9.157E-01  e=1.774E-03  Pseudomonas putida KT2440
  2qnw-assembly1_A  TM=8.984E-01  e=2.694E-03  Toxoplasma gondii RH
  4neo-assembly1_A  TM=8.470E-01  e=7.425E-03  Streptomyces verticillus
  8cjh-assembly2_F  TM=8.397E-01  e=1.300E-01  Escherichia coli
  6ltb-assembly1_A  TM=7.610E-01  e=3.182E-01  Streptomyces sp. Sp080513GE-23

Mean predicted aligned error: 8.24 Å

Secondary structure (DSSP, 8-state):
-------------SSHHHHHHHHHHHHHHHHHHHTS---TT--TTTTTSS-HHHHHHHHHHHHHHHT----TTTHHHHTSSHHHHHHHHHHT-

InterPro domains:
  IPR009081 Phosphopantetheine binding ACP domain [PF00550] (50-89)
  IPR009081 Phosphopantetheine binding ACP domain [PS50075] (17-93)
  IPR036736 ACP-like superfamily [G3DSA:1.10.1200.10] (17-93)
  IPR036736 ACP-like superfamily [SSF47336] (20-91)

Sequence (93 aa):
MKDNGYKSYKYNLGIKGQYMELEQKVLSIVNKIARKNVELGDELLKKNLIDSITTVDLILELQEEFDCYIPATDAESILETPKSIINYLNNLK

Solvent-accessible surface area (backbone atoms only — not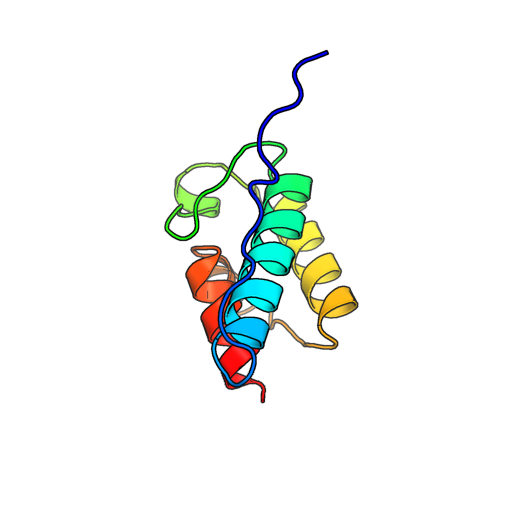 comparable to full-atom values): 5696 Å² total; per-residue (Å²): 137,83,91,80,81,88,77,84,81,89,73,72,87,78,69,61,47,60,54,52,52,50,53,52,51,53,45,50,53,50,25,63,66,43,72,45,94,69,57,57,82,41,45,27,58,87,67,64,44,38,50,84,67,49,46,53,54,47,51,53,53,50,24,67,77,64,78,51,84,79,57,80,90,49,38,70,65,39,53,33,18,58,48,39,39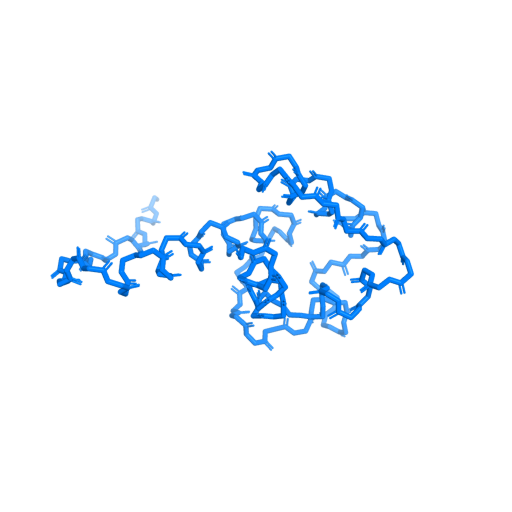,51,53,52,62,61,73,75,111